Protein AF-A0A933ZYC6-F1 (afdb_monomer_lite)

Structure (mmCIF, N/CA/C/O backbone):
data_AF-A0A933ZYC6-F1
#
_entry.id   AF-A0A933ZYC6-F1
#
loop_
_atom_site.group_PDB
_atom_site.id
_atom_site.type_symbol
_atom_site.label_atom_id
_atom_site.label_alt_id
_atom_site.label_comp_id
_atom_site.label_asym_id
_atom_site.label_entity_id
_atom_site.label_seq_id
_atom_site.pdbx_PDB_ins_code
_atom_site.Cartn_x
_atom_site.Cartn_y
_atom_site.Cartn_z
_atom_site.occupancy
_atom_site.B_iso_or_equiv
_atom_site.auth_seq_id
_atom_site.auth_comp_id
_atom_site.auth_asym_id
_atom_site.auth_atom_id
_atom_site.pdbx_PDB_model_num
ATOM 1 N N . MET A 1 1 ? -56.380 -18.755 59.703 1.00 46.78 1 MET A N 1
ATOM 2 C CA . MET A 1 1 ? -54.996 -18.503 60.155 1.00 46.78 1 MET A CA 1
ATOM 3 C C . MET A 1 1 ? -54.101 -18.447 58.924 1.00 46.78 1 MET A C 1
ATOM 5 O O . MET A 1 1 ? -53.897 -19.485 58.311 1.00 46.78 1 MET A O 1
ATOM 9 N N . PRO A 1 2 ? -53.675 -17.254 58.482 1.00 42.72 2 PRO A N 1
ATOM 10 C CA . PRO A 1 2 ? -52.805 -17.096 57.320 1.00 42.72 2 PRO A CA 1
ATOM 11 C C . PRO A 1 2 ? -51.330 -17.213 57.737 1.00 42.72 2 PRO A C 1
ATOM 13 O O . PRO A 1 2 ? -50.872 -16.470 58.602 1.00 42.72 2 PRO A O 1
ATOM 16 N N . SER A 1 3 ? -50.589 -18.139 57.125 1.00 52.69 3 SER A N 1
ATOM 17 C CA . SER A 1 3 ? -49.132 -18.231 57.267 1.00 52.69 3 SER A CA 1
ATOM 18 C C . SER A 1 3 ? -48.480 -17.286 56.257 1.00 52.69 3 SER A C 1
ATOM 20 O O . SER A 1 3 ? -48.605 -17.473 55.048 1.00 52.69 3 SER A O 1
ATOM 22 N N . ARG A 1 4 ? -47.843 -16.227 56.766 1.00 47.75 4 ARG A N 1
ATOM 23 C CA . ARG A 1 4 ? -46.916 -15.361 56.029 1.00 47.75 4 ARG A CA 1
ATOM 24 C C . ARG A 1 4 ? -45.518 -15.969 56.127 1.00 47.75 4 ARG A C 1
ATOM 26 O O . ARG A 1 4 ? -45.038 -16.202 57.233 1.00 47.75 4 ARG A O 1
ATOM 33 N N . SER A 1 5 ? -44.846 -16.122 54.993 1.00 58.03 5 SER A N 1
ATOM 34 C CA . SER A 1 5 ? -43.389 -16.273 54.927 1.00 58.03 5 SER A CA 1
ATOM 35 C C . SER A 1 5 ? -42.788 -15.100 54.130 1.00 58.03 5 SER A C 1
ATOM 37 O O . SER A 1 5 ? -43.453 -14.595 53.223 1.00 58.03 5 SER A O 1
ATOM 39 N N . PRO A 1 6 ? -41.598 -14.607 54.523 1.00 60.16 6 PRO A N 1
ATOM 40 C CA . PRO A 1 6 ? -41.053 -13.304 54.123 1.00 60.16 6 PRO A CA 1
ATOM 41 C C . PRO A 1 6 ? -40.371 -13.307 52.740 1.00 60.16 6 PRO A C 1
ATOM 43 O O . PRO A 1 6 ? -40.038 -14.374 52.225 1.00 60.16 6 PRO A O 1
ATOM 46 N N . PRO A 1 7 ? -40.121 -12.117 52.154 1.00 53.44 7 PRO A N 1
ATOM 47 C CA . PRO A 1 7 ? -39.363 -11.978 50.917 1.00 53.44 7 PRO A CA 1
ATOM 48 C C . PRO A 1 7 ? -37.863 -12.077 51.217 1.00 53.44 7 PRO A C 1
ATOM 50 O O . PRO A 1 7 ? -37.396 -11.508 52.206 1.00 53.44 7 PRO A O 1
ATOM 53 N N . LEU A 1 8 ? -37.097 -12.755 50.358 1.00 52.88 8 LEU A N 1
ATOM 54 C CA . LEU A 1 8 ? -35.638 -12.642 50.359 1.00 52.88 8 LEU A CA 1
ATOM 55 C C . LEU A 1 8 ? -35.126 -12.032 49.042 1.00 52.88 8 LEU A C 1
ATOM 57 O O . LEU A 1 8 ? -35.649 -12.363 47.977 1.00 52.88 8 LEU A O 1
ATOM 61 N N . PRO A 1 9 ? -34.141 -11.117 49.138 1.00 51.72 9 PRO A N 1
ATOM 62 C CA . PRO A 1 9 ? -33.598 -10.309 48.055 1.00 51.72 9 PRO A CA 1
ATOM 63 C C . PRO A 1 9 ? -32.382 -10.983 47.395 1.00 51.72 9 PRO A C 1
ATOM 65 O O . PRO A 1 9 ? -31.756 -11.863 47.979 1.00 51.72 9 PRO A O 1
ATOM 68 N N . GLY A 1 10 ? -32.001 -10.516 46.207 1.00 41.97 10 GLY A N 1
ATOM 69 C CA . GLY A 1 10 ? -30.780 -10.940 45.505 1.00 41.97 10 GLY A CA 1
ATOM 70 C C . GLY A 1 10 ? -31.022 -10.935 43.998 1.00 41.97 10 GLY A C 1
ATOM 71 O O . GLY A 1 10 ? -31.540 -11.901 43.461 1.00 41.97 10 GLY A O 1
ATOM 72 N N . LEU A 1 11 ? -30.888 -9.817 43.281 1.00 50.88 11 LEU A N 1
ATOM 73 C CA . LEU A 1 11 ? -29.609 -9.199 42.908 1.00 50.88 11 LEU A CA 1
ATOM 74 C C . LEU A 1 11 ? -28.638 -10.212 42.276 1.00 50.88 11 LEU A C 1
ATOM 76 O O . LEU A 1 11 ? -27.708 -10.695 42.906 1.00 50.88 11 LEU A O 1
ATOM 80 N N . ALA A 1 12 ? -28.892 -10.499 41.003 1.00 46.88 12 ALA A N 1
ATOM 81 C CA . ALA A 1 12 ? -27.902 -10.822 39.979 1.00 46.88 12 ALA A CA 1
ATOM 82 C C . ALA A 1 12 ? -28.615 -10.540 38.640 1.00 46.88 12 ALA A C 1
ATOM 84 O O . ALA A 1 12 ? -29.310 -11.391 38.104 1.00 46.88 12 ALA A O 1
ATOM 85 N N . LEU A 1 13 ? -28.659 -9.309 38.118 1.00 45.06 13 LEU A N 1
ATOM 86 C CA . LEU A 1 13 ? -27.513 -8.686 37.445 1.00 45.06 13 LEU A CA 1
ATOM 87 C C . LEU A 1 13 ? -26.525 -9.746 36.938 1.00 45.06 13 LEU A C 1
ATOM 89 O O . LEU A 1 13 ? -25.346 -9.736 37.275 1.00 45.06 13 LEU A O 1
ATOM 93 N N . LEU A 1 14 ? -27.011 -10.655 36.083 1.00 47.09 14 LEU A N 1
ATOM 94 C CA . LEU A 1 14 ? -26.172 -11.129 34.991 1.00 47.09 14 LEU A CA 1
ATOM 95 C C . LEU A 1 14 ? -25.927 -9.916 34.094 1.00 47.09 14 LEU A C 1
ATOM 97 O O . LEU A 1 14 ? -26.645 -9.652 33.132 1.00 47.09 14 LEU A O 1
ATOM 101 N N . ALA A 1 15 ? -24.923 -9.137 34.491 1.00 49.12 15 ALA A N 1
ATOM 102 C CA . ALA A 1 15 ? -24.156 -8.338 33.572 1.00 49.12 15 ALA A CA 1
ATOM 103 C C . ALA A 1 15 ? -23.803 -9.260 32.406 1.00 49.12 15 ALA A C 1
ATOM 105 O O . ALA A 1 15 ? -23.144 -10.286 32.594 1.00 49.12 15 ALA A O 1
ATOM 106 N N . CYS A 1 16 ? -24.302 -8.920 31.221 1.00 39.03 16 CYS A N 1
ATOM 107 C CA . CYS A 1 16 ? -23.762 -9.423 29.977 1.00 39.03 16 CYS A CA 1
ATOM 108 C C . CYS A 1 16 ? -22.257 -9.148 30.006 1.00 39.03 16 CYS A C 1
ATOM 110 O O . CYS A 1 16 ? -21.810 -8.044 29.702 1.00 39.03 16 CYS A O 1
ATOM 112 N N . LEU A 1 17 ? -21.481 -10.155 30.394 1.00 45.47 17 LEU A N 1
ATOM 113 C CA . LEU A 1 17 ? -20.065 -10.274 30.095 1.00 45.47 17 LEU A CA 1
ATOM 114 C C . LEU A 1 17 ? -19.944 -10.471 28.579 1.00 45.47 17 LEU A C 1
ATOM 116 O O . LEU A 1 17 ? -19.600 -11.540 28.094 1.00 45.47 17 LEU A O 1
ATOM 120 N N . ALA A 1 18 ? -20.238 -9.413 27.824 1.00 48.19 18 ALA A N 1
ATOM 121 C CA . ALA A 1 18 ? -19.713 -9.199 26.485 1.00 48.19 18 ALA A CA 1
ATOM 122 C C . ALA A 1 18 ? -18.297 -8.615 26.630 1.00 48.19 18 ALA A C 1
ATOM 124 O O . ALA A 1 18 ? -17.991 -7.530 26.150 1.00 48.19 18 ALA A O 1
ATOM 125 N N . ALA A 1 19 ? -17.446 -9.305 27.387 1.00 47.84 19 ALA A N 1
ATOM 126 C CA . ALA A 1 19 ? -16.041 -8.973 27.540 1.00 47.84 19 ALA A CA 1
ATOM 127 C C . ALA A 1 19 ? -15.250 -10.030 26.770 1.00 47.84 19 ALA A C 1
ATOM 129 O O . ALA A 1 19 ? -14.935 -11.092 27.299 1.00 47.84 19 ALA A O 1
ATOM 130 N N . GLY A 1 20 ? -14.992 -9.742 25.496 1.00 41.25 20 GLY A N 1
ATOM 131 C CA . GLY A 1 20 ? -14.099 -10.537 24.657 1.00 41.25 20 GLY A CA 1
ATOM 132 C C . GLY A 1 20 ? -14.655 -10.773 23.261 1.00 41.25 20 GLY A C 1
ATOM 133 O O . GLY A 1 20 ? -15.282 -11.801 23.044 1.00 41.25 20 GLY A O 1
ATOM 134 N N . ALA A 1 21 ? -14.431 -9.806 22.357 1.00 42.50 21 ALA A N 1
ATOM 135 C CA . ALA A 1 21 ? -14.230 -9.975 20.899 1.00 42.50 21 ALA A CA 1
ATOM 136 C C . ALA A 1 21 ? -14.578 -8.723 20.050 1.00 42.50 21 ALA A C 1
ATOM 138 O O . ALA A 1 21 ? -14.667 -8.829 18.831 1.00 42.50 21 ALA A O 1
ATOM 139 N N . CYS A 1 22 ? -14.737 -7.526 20.625 1.00 47.28 22 CYS A N 1
ATOM 140 C CA . CYS A 1 22 ? -14.820 -6.284 19.834 1.00 47.28 22 CYS A CA 1
ATOM 141 C C . CYS A 1 22 ? -13.413 -5.712 19.595 1.00 47.28 22 CYS A C 1
ATOM 143 O O . CYS A 1 22 ? -13.093 -4.655 20.118 1.00 47.28 22 CYS A O 1
ATOM 145 N N . GLY A 1 23 ? -12.539 -6.460 18.920 1.00 57.06 23 GLY A N 1
ATOM 146 C CA . GLY A 1 23 ? -11.103 -6.148 18.860 1.00 57.06 23 GLY A CA 1
ATOM 147 C C . GLY A 1 23 ? -10.574 -5.763 17.487 1.00 57.06 23 GLY A C 1
ATOM 148 O O . GLY A 1 23 ? -9.406 -6.034 17.253 1.00 57.06 23 GLY A O 1
ATOM 149 N N . TYR A 1 24 ? -11.429 -5.256 16.587 1.00 65.81 24 TYR A N 1
ATOM 150 C CA . TYR A 1 24 ? -11.034 -4.786 15.253 1.00 65.81 24 TYR A CA 1
ATOM 151 C C . TYR A 1 24 ? -11.940 -3.615 14.843 1.00 65.81 24 TYR A C 1
ATOM 153 O O . TYR A 1 24 ? -13.057 -3.845 14.361 1.00 65.81 24 TYR A O 1
ATOM 161 N N . SER A 1 25 ? -11.513 -2.373 15.082 1.00 76.25 25 SER A N 1
ATOM 162 C CA . SER A 1 25 ? -12.362 -1.176 14.907 1.00 76.25 25 SER A CA 1
ATOM 163 C C . SER A 1 25 ? -12.440 -0.641 13.473 1.00 76.25 25 SER A C 1
ATOM 165 O O . SER A 1 25 ? -13.210 0.276 13.219 1.00 76.25 25 SER A O 1
ATOM 167 N N . LEU A 1 26 ? -11.691 -1.210 12.524 1.00 89.56 26 LEU A N 1
ATOM 168 C CA . LEU A 1 26 ? -11.570 -0.636 11.181 1.00 89.56 26 LEU A CA 1
ATOM 169 C C . LEU A 1 26 ? -12.878 -0.678 10.367 1.00 89.56 26 LEU A C 1
ATOM 171 O O . LEU A 1 26 ? -13.500 -1.744 10.213 1.00 89.56 26 LEU A O 1
ATOM 175 N N . GLU A 1 27 ? -13.229 0.474 9.793 1.00 91.88 27 GLU A N 1
ATOM 176 C CA . GLU A 1 27 ? -14.318 0.656 8.834 1.00 91.88 27 GLU A CA 1
ATOM 177 C C . GLU A 1 27 ? -13.995 0.002 7.486 1.00 91.88 27 GLU A C 1
ATOM 179 O O . GLU A 1 27 ? -12.858 -0.019 7.005 1.00 91.88 27 GLU A O 1
ATOM 184 N N . GLN A 1 28 ? -15.033 -0.538 6.853 1.00 93.81 28 GLN A N 1
ATOM 185 C CA . GLN A 1 28 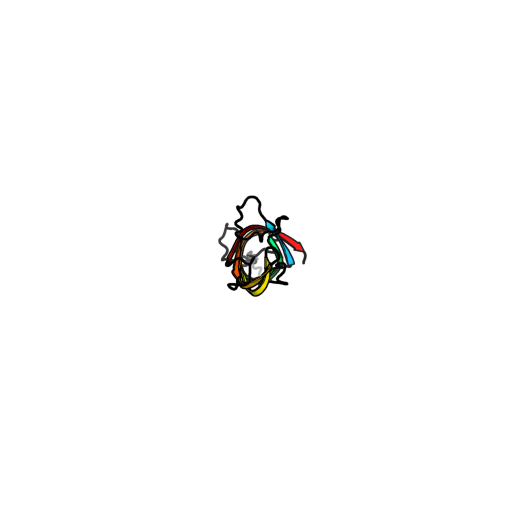? -14.933 -1.110 5.512 1.00 93.81 28 GLN A CA 1
ATOM 186 C C . GLN A 1 28 ? -15.237 -0.039 4.465 1.00 93.81 28 GLN A C 1
ATOM 188 O O . GLN A 1 28 ? -16.011 0.884 4.723 1.00 93.81 28 GLN A O 1
ATOM 193 N N . GLY A 1 29 ? -14.661 -0.180 3.275 1.00 95.44 29 GLY A N 1
ATOM 194 C CA . GLY A 1 29 ? -14.893 0.744 2.166 1.00 95.44 29 GLY A CA 1
ATOM 195 C C . GLY A 1 29 ? -13.603 1.192 1.505 1.00 95.44 29 GLY A C 1
ATOM 196 O O . GLY A 1 29 ? -12.612 0.466 1.518 1.00 95.44 29 GLY A O 1
ATOM 197 N N . GLU A 1 30 ? -13.638 2.372 0.913 1.00 97.06 30 GLU A N 1
ATOM 198 C CA . GLU A 1 30 ? -12.545 2.973 0.167 1.00 97.06 30 GLU A CA 1
ATOM 199 C C . GLU A 1 30 ? -11.571 3.701 1.098 1.00 97.06 30 GLU A C 1
ATOM 201 O O . GLU A 1 30 ? -11.972 4.412 2.022 1.00 97.06 30 GLU A O 1
ATOM 206 N N . TRP A 1 31 ? -10.277 3.535 0.840 1.00 96.62 31 TRP A N 1
ATOM 207 C CA . TRP A 1 31 ? -9.185 4.118 1.610 1.00 96.62 31 TRP A CA 1
ATOM 208 C C . TRP A 1 31 ? -8.141 4.731 0.684 1.00 96.62 31 TRP A C 1
ATOM 210 O O . TRP A 1 31 ? -7.850 4.198 -0.386 1.00 96.62 31 TRP A O 1
ATOM 220 N N . THR A 1 32 ? -7.537 5.827 1.137 1.00 95.75 32 THR A N 1
ATOM 221 C CA . THR A 1 32 ? -6.345 6.408 0.508 1.00 95.75 32 THR A CA 1
ATOM 222 C C . THR A 1 32 ? -5.189 6.383 1.487 1.00 95.75 32 THR A C 1
ATOM 224 O O . THR A 1 32 ? -5.338 6.809 2.631 1.00 95.75 32 THR A O 1
ATOM 227 N N . LEU A 1 33 ? -4.038 5.904 1.025 1.00 95.31 33 LEU A N 1
ATOM 228 C CA . LEU A 1 33 ? -2.764 5.931 1.724 1.00 95.31 33 LEU A CA 1
ATOM 229 C C . LEU A 1 33 ? -1.921 7.060 1.135 1.00 95.31 33 LEU A C 1
ATOM 231 O O . LEU A 1 33 ? -1.506 7.009 -0.025 1.00 95.31 33 LEU A O 1
ATOM 235 N N . SER A 1 34 ? -1.646 8.067 1.954 1.00 94.50 34 SER A N 1
ATOM 236 C CA . SER A 1 34 ? -0.769 9.182 1.611 1.00 94.50 34 SER A CA 1
ATOM 237 C C . SER A 1 34 ? 0.557 9.041 2.340 1.00 94.50 34 SER A C 1
ATOM 239 O O . SER A 1 34 ? 0.606 8.590 3.484 1.00 94.50 34 SER A O 1
ATOM 241 N N . ARG A 1 35 ? 1.640 9.455 1.689 1.00 93.50 35 ARG A N 1
ATOM 242 C CA . ARG A 1 35 ? 2.983 9.456 2.258 1.00 93.50 35 ARG A CA 1
ATOM 243 C C . ARG A 1 35 ? 3.018 10.263 3.554 1.00 93.50 35 ARG A C 1
ATOM 245 O O . ARG A 1 35 ? 2.603 11.420 3.582 1.00 93.50 35 ARG A O 1
ATOM 252 N N . ASP A 1 36 ? 3.592 9.674 4.597 1.00 92.25 36 ASP A N 1
ATOM 253 C CA . ASP A 1 36 ? 3.957 10.394 5.810 1.00 92.25 36 ASP A CA 1
ATOM 254 C C . ASP A 1 36 ? 5.326 11.070 5.598 1.00 92.25 36 ASP A C 1
ATOM 256 O O . ASP A 1 36 ? 6.339 10.377 5.450 1.00 92.25 36 ASP A O 1
ATOM 260 N N . PRO A 1 37 ? 5.402 12.415 5.565 1.00 82.69 37 PRO A N 1
ATOM 261 C CA . PRO A 1 37 ? 6.661 13.124 5.358 1.00 82.69 37 PRO A CA 1
ATOM 262 C C . PRO A 1 37 ? 7.641 12.983 6.532 1.00 82.69 37 PRO A C 1
ATOM 264 O O . PRO A 1 37 ? 8.814 13.318 6.370 1.00 82.69 37 PRO A O 1
ATOM 267 N N . GLN A 1 38 ? 7.190 12.519 7.703 1.00 83.56 38 GLN A N 1
ATOM 268 C CA . GLN A 1 38 ? 8.043 12.306 8.876 1.00 83.56 38 GLN A CA 1
ATOM 269 C C . GLN A 1 38 ? 8.851 11.005 8.791 1.00 83.56 38 GLN A C 1
ATOM 271 O O . GLN A 1 38 ? 9.842 10.849 9.506 1.00 83.56 38 GLN A O 1
ATOM 276 N N . VAL A 1 39 ? 8.461 10.078 7.912 1.00 80.62 39 VAL A N 1
ATOM 277 C CA . VAL A 1 39 ? 9.140 8.795 7.725 1.00 80.62 39 VAL A CA 1
ATOM 278 C C . VAL A 1 39 ? 9.982 8.849 6.454 1.00 80.62 39 VAL A C 1
ATOM 280 O O . VAL A 1 39 ? 9.504 9.199 5.372 1.00 80.62 39 VAL A O 1
ATOM 283 N N . ALA A 1 40 ? 11.264 8.498 6.575 1.00 80.81 40 ALA A N 1
ATOM 284 C CA . ALA A 1 40 ? 12.151 8.414 5.422 1.00 80.81 40 ALA A CA 1
ATOM 285 C C . ALA A 1 40 ? 11.592 7.416 4.396 1.00 80.81 40 ALA A C 1
ATOM 287 O O . ALA A 1 40 ? 11.182 6.313 4.754 1.00 80.81 40 ALA A O 1
ATOM 288 N N . ALA A 1 41 ? 11.596 7.812 3.124 1.00 89.25 41 ALA A N 1
ATOM 289 C CA . ALA A 1 41 ? 11.211 6.940 2.025 1.00 89.25 41 ALA A CA 1
ATOM 290 C C . ALA A 1 41 ? 12.459 6.483 1.268 1.00 89.25 41 ALA A C 1
ATOM 292 O O . ALA A 1 41 ? 13.378 7.273 1.034 1.00 89.25 41 ALA A O 1
ATOM 293 N N . GLN A 1 42 ? 12.463 5.221 0.869 1.00 91.19 42 GLN A N 1
ATOM 294 C CA . GLN A 1 42 ? 13.399 4.655 -0.084 1.00 91.19 42 GLN A CA 1
ATOM 295 C C . GLN A 1 42 ? 12.645 4.379 -1.379 1.00 91.19 42 GLN A C 1
ATOM 297 O O . GLN A 1 42 ? 11.565 3.798 -1.356 1.00 91.19 42 GLN A O 1
ATOM 302 N N . ASP A 1 43 ? 13.234 4.774 -2.498 1.00 90.38 43 ASP A N 1
ATOM 303 C CA . ASP A 1 43 ? 12.720 4.468 -3.824 1.00 90.38 43 ASP A CA 1
ATOM 304 C C . ASP A 1 43 ? 13.909 4.365 -4.776 1.00 90.38 43 ASP A C 1
ATOM 306 O O . ASP A 1 43 ? 14.541 5.367 -5.113 1.00 90.38 43 ASP A O 1
ATOM 310 N N . THR A 1 44 ? 14.278 3.139 -5.149 1.00 90.62 44 THR A N 1
ATOM 311 C CA . THR A 1 44 ? 15.451 2.903 -6.005 1.00 90.62 44 THR A CA 1
ATOM 312 C C . THR A 1 44 ? 15.181 3.190 -7.482 1.00 90.62 44 THR A C 1
ATOM 314 O O . THR A 1 44 ? 16.095 3.095 -8.301 1.00 90.62 44 THR A O 1
ATOM 317 N N . CYS A 1 45 ? 13.945 3.556 -7.826 1.00 84.12 45 CYS A N 1
ATOM 318 C CA . CYS A 1 45 ? 13.434 3.503 -9.191 1.00 84.12 45 CYS A CA 1
ATOM 319 C C . CYS A 1 45 ? 12.635 4.757 -9.577 1.00 84.12 45 CYS A C 1
ATOM 321 O O . CYS A 1 45 ? 12.385 4.982 -10.755 1.00 84.12 45 CYS A O 1
ATOM 323 N N . GLY A 1 46 ? 12.241 5.582 -8.611 1.00 83.38 46 GLY A N 1
ATOM 324 C CA . GLY A 1 46 ? 11.369 6.728 -8.846 1.00 83.38 46 GLY A CA 1
ATOM 325 C C . GLY A 1 46 ? 9.921 6.326 -9.143 1.00 83.38 46 GLY A C 1
ATOM 326 O O . GLY A 1 46 ? 9.283 6.977 -9.964 1.00 83.38 46 GLY A O 1
ATOM 327 N N . LEU A 1 47 ? 9.420 5.242 -8.535 1.00 80.88 47 LEU A N 1
ATOM 328 C CA . LEU A 1 47 ? 8.015 4.828 -8.656 1.00 80.88 47 LEU A CA 1
ATOM 329 C C . LEU A 1 47 ? 7.063 5.643 -7.773 1.00 80.88 47 LEU A C 1
ATOM 331 O O . LEU A 1 47 ? 5.864 5.659 -8.041 1.00 80.88 47 LEU A O 1
ATOM 335 N N . LEU A 1 48 ? 7.557 6.298 -6.720 1.00 82.88 48 LEU A N 1
ATOM 336 C CA . LEU A 1 48 ? 6.714 7.106 -5.847 1.00 82.88 48 LEU A CA 1
ATOM 337 C C . LEU A 1 48 ? 6.254 8.376 -6.582 1.00 82.88 48 LEU A C 1
ATOM 339 O O . LEU A 1 48 ? 7.097 9.183 -6.993 1.00 82.88 48 LEU A O 1
ATOM 343 N N . PRO A 1 49 ? 4.937 8.600 -6.719 1.00 79.00 49 PRO A N 1
ATOM 344 C CA . PRO A 1 49 ? 4.424 9.775 -7.400 1.00 79.00 49 PRO A CA 1
ATOM 345 C C . PRO A 1 49 ? 4.698 11.052 -6.592 1.00 79.00 49 PRO A C 1
ATOM 347 O O . PRO A 1 49 ? 4.814 11.057 -5.362 1.00 79.00 49 PRO A O 1
ATOM 350 N N . ALA A 1 50 ? 4.825 12.169 -7.311 1.00 79.56 50 ALA A N 1
ATOM 351 C CA . ALA A 1 50 ? 5.217 13.455 -6.731 1.00 79.56 50 ALA A CA 1
ATOM 352 C C . ALA A 1 50 ? 4.140 14.075 -5.822 1.00 79.56 50 ALA A C 1
ATOM 354 O O . ALA A 1 50 ? 4.459 14.910 -4.977 1.00 79.56 50 ALA A O 1
ATOM 355 N N . ASP A 1 51 ? 2.881 13.676 -5.995 1.00 81.31 51 ASP A N 1
ATOM 356 C CA . ASP A 1 51 ? 1.741 14.104 -5.178 1.00 81.31 51 ASP A CA 1
ATOM 357 C C . ASP A 1 51 ? 1.694 13.422 -3.798 1.00 81.31 51 ASP A C 1
ATOM 359 O O . ASP A 1 51 ? 0.904 13.814 -2.939 1.00 81.31 51 ASP A O 1
ATOM 363 N N . GLY A 1 52 ? 2.572 12.441 -3.559 1.00 83.19 52 GLY A N 1
ATOM 364 C CA . GLY A 1 52 ? 2.658 11.713 -2.302 1.00 83.19 52 GLY A CA 1
ATOM 365 C C . GLY A 1 52 ? 1.583 10.643 -2.129 1.00 83.19 52 GLY A C 1
ATOM 366 O O . GLY A 1 52 ? 1.444 10.129 -1.017 1.00 83.19 52 GLY A O 1
ATOM 367 N N . ALA A 1 53 ? 0.836 10.286 -3.176 1.00 86.44 53 ALA A N 1
ATOM 368 C CA . ALA A 1 53 ? -0.026 9.112 -3.144 1.00 86.44 53 ALA A CA 1
ATOM 369 C C . ALA A 1 53 ? 0.827 7.836 -3.024 1.00 86.44 53 ALA A C 1
ATOM 371 O O . ALA A 1 53 ? 1.863 7.699 -3.670 1.00 86.44 53 ALA A O 1
ATOM 372 N N . VAL A 1 54 ? 0.422 6.904 -2.161 1.00 89.06 54 VAL A N 1
ATOM 373 C CA . VAL A 1 54 ? 1.117 5.617 -1.994 1.00 89.06 54 VAL A CA 1
ATOM 374 C C . VAL A 1 54 ? 0.285 4.497 -2.600 1.00 89.06 54 VAL A C 1
ATOM 376 O O . VAL A 1 54 ? 0.777 3.780 -3.464 1.00 89.06 54 VAL A O 1
ATOM 379 N N . LEU A 1 55 ? -0.961 4.356 -2.146 1.00 91.50 55 LEU A N 1
ATOM 380 C CA . LEU A 1 55 ? -1.945 3.389 -2.636 1.00 91.50 55 LEU A CA 1
ATOM 381 C C . LEU A 1 55 ? -3.353 3.950 -2.404 1.00 91.50 55 LEU A C 1
ATOM 383 O O . LEU A 1 55 ? -3.597 4.614 -1.397 1.00 91.50 55 LEU A O 1
ATOM 387 N N . SER A 1 56 ? -4.297 3.613 -3.269 1.00 93.50 56 SER A N 1
ATOM 388 C CA . SER A 1 56 ? -5.735 3.703 -2.994 1.00 93.50 56 SER A CA 1
ATOM 389 C C . SER A 1 56 ? -6.352 2.316 -3.104 1.00 93.50 56 SER A C 1
ATOM 391 O O . SER A 1 56 ? -5.732 1.395 -3.636 1.00 93.50 56 SER A O 1
ATOM 393 N N . GLY A 1 57 ? -7.543 2.126 -2.548 1.00 94.88 57 GLY A N 1
ATOM 394 C CA . GLY A 1 57 ? -8.284 0.896 -2.775 1.00 94.88 57 GLY A CA 1
ATOM 395 C C . GLY A 1 57 ? 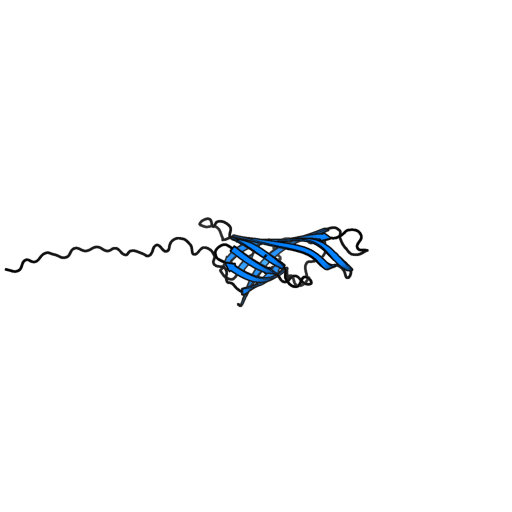-9.338 0.588 -1.730 1.00 94.88 57 GLY A C 1
ATOM 396 O O . GLY A 1 57 ? -9.539 1.322 -0.758 1.00 94.88 57 GLY A O 1
ATOM 397 N N . ARG A 1 58 ? -9.971 -0.570 -1.909 1.00 96.19 58 ARG A N 1
ATOM 398 C CA . ARG A 1 58 ? -11.081 -1.016 -1.069 1.00 96.19 58 ARG A CA 1
ATOM 399 C C . ARG A 1 58 ? -10.629 -2.007 -0.010 1.00 96.19 58 ARG A C 1
ATOM 401 O O . ARG A 1 58 ? -10.129 -3.083 -0.340 1.00 96.19 58 ARG A O 1
ATOM 408 N N . LEU A 1 59 ? -10.884 -1.693 1.256 1.00 96.81 59 LEU A N 1
ATOM 409 C CA . LEU A 1 59 ? -10.660 -2.571 2.399 1.00 96.81 59 LEU A CA 1
ATOM 410 C C . LEU A 1 59 ? -11.958 -3.268 2.817 1.00 96.81 59 LEU A C 1
ATOM 412 O O . LEU A 1 59 ? -12.979 -2.637 3.095 1.00 96.81 59 LEU A O 1
ATOM 416 N N . VAL A 1 60 ? -11.893 -4.593 2.910 1.00 95.31 60 VAL A N 1
ATOM 417 C CA . VAL A 1 60 ? -12.968 -5.464 3.390 1.00 95.31 60 VAL A CA 1
ATOM 418 C C . VAL A 1 60 ? -12.453 -6.270 4.575 1.00 95.31 60 VAL A C 1
ATOM 420 O O . VAL A 1 60 ? -11.377 -6.869 4.516 1.00 95.31 60 VAL A O 1
ATOM 423 N N . ARG A 1 61 ? -13.244 -6.310 5.649 1.00 91.44 61 ARG A N 1
ATOM 424 C CA . ARG A 1 61 ? -12.913 -7.020 6.889 1.00 91.44 61 ARG A CA 1
ATOM 425 C C . ARG A 1 61 ? -13.824 -8.226 7.073 1.00 91.44 61 ARG A C 1
ATOM 427 O O . ARG A 1 61 ? -15.045 -8.104 7.043 1.00 91.44 61 ARG A O 1
ATOM 434 N N . MET A 1 62 ? -13.221 -9.384 7.320 1.00 89.81 62 MET A N 1
ATOM 435 C CA . MET A 1 62 ? -13.897 -10.668 7.515 1.00 89.81 62 MET A CA 1
ATOM 436 C C . MET A 1 62 ? -13.442 -11.266 8.852 1.00 89.81 62 MET A C 1
ATOM 438 O O . MET A 1 62 ? -12.603 -12.161 8.924 1.00 89.81 62 MET A O 1
ATOM 442 N N . GLY A 1 63 ? -13.951 -10.707 9.952 1.00 87.31 63 GLY A N 1
ATOM 443 C CA . GLY A 1 63 ? -13.467 -11.039 11.294 1.00 87.31 63 GLY A CA 1
ATOM 444 C C . GLY A 1 63 ? -12.048 -10.508 11.519 1.00 87.31 63 GLY A C 1
ATOM 445 O O . GLY A 1 63 ? -11.844 -9.297 11.486 1.00 87.31 63 GLY A O 1
ATOM 446 N N . ALA A 1 64 ? -11.092 -11.413 11.753 1.00 88.69 64 ALA A N 1
ATOM 447 C CA . ALA A 1 64 ? -9.671 -11.078 11.900 1.00 88.69 64 ALA A CA 1
ATOM 448 C C . ALA A 1 64 ? -8.928 -10.996 10.554 1.00 88.69 64 ALA A C 1
ATOM 450 O O . ALA A 1 64 ? -7.774 -10.573 10.523 1.00 88.69 64 ALA A O 1
ATOM 451 N N . GLU A 1 65 ? -9.554 -11.438 9.463 1.00 93.56 65 GLU A N 1
ATOM 452 C CA . GLU A 1 65 ? -8.982 -11.395 8.119 1.00 93.56 65 GLU A CA 1
ATOM 453 C C . GLU A 1 65 ? -9.317 -10.075 7.428 1.00 93.56 65 GLU A C 1
ATOM 455 O O . GLU A 1 65 ? -10.383 -9.485 7.631 1.00 93.56 65 GLU A O 1
ATOM 460 N N . LEU A 1 66 ? -8.389 -9.625 6.593 1.00 95.50 66 LEU A N 1
ATOM 461 C CA . LEU A 1 66 ? -8.482 -8.395 5.829 1.00 95.50 66 LEU A CA 1
ATOM 462 C C . LEU A 1 66 ? -8.174 -8.690 4.366 1.00 95.50 66 LEU A C 1
ATOM 464 O O . LEU A 1 66 ? -7.243 -9.432 4.044 1.00 95.50 66 LEU A O 1
ATOM 468 N N . ARG A 1 67 ? -8.950 -8.068 3.485 1.00 97.12 67 ARG A N 1
ATOM 469 C CA . ARG A 1 67 ? -8.679 -7.998 2.054 1.00 97.12 67 ARG A CA 1
ATOM 470 C C . ARG A 1 67 ? -8.607 -6.535 1.657 1.00 97.12 67 ARG A C 1
ATOM 472 O O . ARG A 1 67 ? -9.542 -5.790 1.935 1.00 97.12 67 ARG A O 1
ATOM 479 N N . PHE A 1 68 ? -7.539 -6.150 0.978 1.00 97.19 68 PHE A N 1
ATOM 480 C CA . PHE A 1 68 ? -7.390 -4.826 0.394 1.00 97.19 68 PHE A CA 1
ATOM 481 C C . PHE A 1 68 ? -7.202 -4.961 -1.111 1.00 97.19 68 PHE A C 1
ATOM 483 O O . PHE A 1 68 ? -6.277 -5.623 -1.566 1.00 97.19 68 PHE A O 1
ATOM 490 N N . SER A 1 69 ? -8.109 -4.395 -1.891 1.00 96.19 69 SER A N 1
ATOM 491 C CA . SER A 1 69 ? -7.988 -4.344 -3.345 1.00 96.19 69 SER A CA 1
ATOM 492 C C . SER A 1 69 ? -7.304 -3.038 -3.718 1.00 96.19 69 SER A C 1
ATOM 494 O O . SER A 1 69 ? -7.987 -2.034 -3.885 1.00 96.19 69 SER A O 1
ATOM 496 N N . ALA A 1 70 ? -5.972 -3.067 -3.780 1.00 93.31 70 ALA A N 1
ATOM 497 C CA . ALA A 1 70 ? -5.149 -1.904 -4.077 1.00 93.31 70 ALA A CA 1
ATOM 498 C C . ALA A 1 70 ? -5.234 -1.534 -5.560 1.00 93.31 70 ALA A C 1
ATOM 500 O O . ALA A 1 70 ? -5.139 -2.399 -6.430 1.00 93.31 70 ALA A O 1
ATOM 501 N N . GLU A 1 71 ? -5.364 -0.253 -5.847 1.00 89.75 71 GLU A N 1
ATOM 502 C CA . GLU A 1 71 ? -5.236 0.324 -7.177 1.00 89.75 71 GLU A CA 1
ATOM 503 C C . GLU A 1 71 ? -3.767 0.708 -7.366 1.00 89.75 71 GLU A C 1
ATOM 505 O O . GLU A 1 71 ? -3.207 1.491 -6.597 1.00 89.75 71 GLU A O 1
ATOM 510 N N . LEU A 1 72 ? -3.113 0.104 -8.353 1.00 77.88 72 LEU A N 1
ATOM 511 C CA . LEU A 1 72 ? -1.705 0.334 -8.649 1.00 77.88 72 LEU A CA 1
ATOM 512 C C . LEU A 1 72 ? -1.611 0.758 -10.101 1.00 77.88 72 LEU A C 1
ATOM 514 O O . LEU A 1 72 ? -1.491 -0.102 -10.949 1.00 77.88 72 LEU A O 1
ATOM 518 N N . GLU A 1 73 ? -1.657 2.035 -10.454 1.00 67.56 73 GLU A N 1
ATOM 519 C CA . GLU A 1 73 ? -1.467 2.385 -11.868 1.00 67.56 73 GLU A CA 1
ATOM 520 C C . GLU A 1 73 ? -0.077 1.911 -12.353 1.00 67.56 73 GLU A C 1
ATOM 522 O O . GLU A 1 73 ? 0.924 2.236 -11.708 1.00 67.56 73 GLU A O 1
ATOM 527 N N . PRO A 1 74 ? 0.043 1.126 -13.450 1.00 60.88 74 PRO A N 1
ATOM 528 C CA . PRO A 1 74 ? -0.969 0.718 -14.444 1.00 60.88 74 PRO A CA 1
ATOM 529 C C . PRO A 1 74 ? -1.642 -0.666 -14.231 1.00 60.88 74 PRO A C 1
ATOM 531 O O . PRO A 1 74 ? -2.483 -1.070 -15.035 1.00 60.88 74 PRO A O 1
ATOM 534 N N . LEU A 1 75 ? -1.281 -1.410 -13.188 1.00 64.56 75 LEU A N 1
ATOM 535 C CA . LEU A 1 75 ? -1.903 -2.660 -12.736 1.00 64.56 75 LEU A CA 1
ATOM 536 C C . LEU A 1 75 ? -3.338 -2.412 -12.217 1.00 64.56 75 LEU A C 1
ATOM 538 O O . LEU A 1 75 ? -3.542 -1.917 -11.112 1.00 64.56 75 LEU A O 1
ATOM 542 N N . GLN A 1 76 ? -4.352 -2.790 -13.004 1.00 73.62 76 GLN A N 1
ATOM 543 C CA . GLN A 1 76 ? -5.765 -2.452 -12.745 1.00 73.62 76 GLN A CA 1
ATOM 544 C C . GLN A 1 76 ? -6.209 -2.629 -11.282 1.00 73.62 76 GLN A C 1
ATOM 546 O O . GLN A 1 76 ? -6.837 -1.727 -10.741 1.00 73.62 76 GLN A O 1
ATOM 551 N N . THR A 1 77 ? -5.861 -3.748 -10.636 1.00 88.00 77 THR A N 1
ATOM 552 C CA . THR A 1 77 ? -6.039 -3.949 -9.188 1.00 88.00 77 THR A CA 1
ATOM 553 C C . THR A 1 77 ? -5.098 -5.039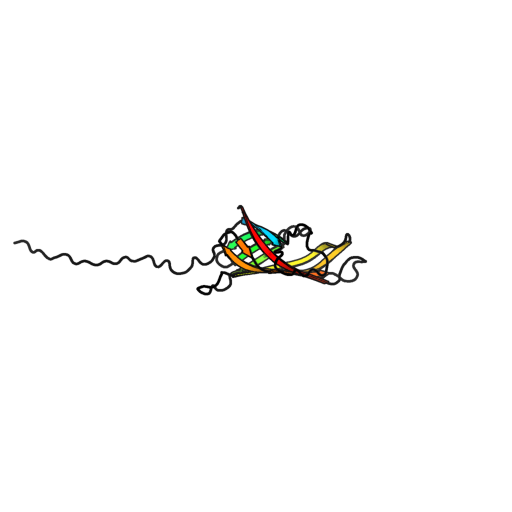 -8.670 1.00 88.00 77 THR A C 1
ATOM 555 O O . THR A 1 77 ? -5.047 -6.121 -9.258 1.00 88.00 77 THR A O 1
ATOM 558 N N . LEU A 1 78 ? -4.446 -4.823 -7.528 1.00 92.50 78 LEU A N 1
ATOM 559 C CA . LEU A 1 78 ? -3.690 -5.831 -6.788 1.00 92.50 78 LEU A CA 1
ATOM 560 C C . LEU A 1 78 ? -4.480 -6.282 -5.549 1.00 92.50 78 LEU A C 1
ATOM 562 O O . LEU A 1 78 ? -4.633 -5.512 -4.597 1.00 92.50 78 LEU A O 1
ATOM 566 N N . PRO A 1 79 ? -4.982 -7.528 -5.509 1.00 94.75 79 PRO A N 1
ATOM 567 C CA . PRO A 1 79 ? -5.572 -8.059 -4.294 1.00 94.75 79 PRO A CA 1
ATOM 568 C C . PRO A 1 79 ? -4.476 -8.355 -3.263 1.00 94.75 79 PRO A C 1
ATOM 570 O O . PRO A 1 79 ? -3.563 -9.143 -3.508 1.00 94.75 79 PRO A O 1
ATOM 573 N N . MET A 1 80 ? -4.605 -7.746 -2.092 1.00 97.31 80 MET A N 1
ATOM 574 C CA . MET A 1 80 ? -3.776 -7.993 -0.923 1.00 97.31 80 MET A CA 1
ATOM 575 C C . MET A 1 80 ? -4.606 -8.673 0.162 1.00 97.31 80 MET A C 1
ATOM 577 O O . MET A 1 80 ? -5.772 -8.329 0.383 1.00 97.31 80 MET A O 1
ATOM 581 N N . PHE A 1 81 ? -4.001 -9.625 0.861 1.00 97.81 81 PHE A N 1
ATOM 582 C CA . PHE A 1 81 ? -4.657 -10.403 1.903 1.00 97.81 81 PHE A CA 1
ATOM 583 C C . PHE A 1 81 ? -3.814 -10.427 3.160 1.00 97.81 81 PHE A C 1
ATOM 585 O O . PHE A 1 81 ? -2.588 -10.372 3.114 1.00 97.81 81 PHE A O 1
ATOM 592 N N . GLY A 1 82 ? -4.477 -10.550 4.298 1.00 96.50 82 GLY A N 1
ATOM 593 C CA . GLY A 1 82 ? -3.774 -10.697 5.550 1.00 96.50 82 GLY A CA 1
ATOM 594 C C . GLY A 1 82 ? -4.710 -10.668 6.733 1.00 96.50 82 GLY A C 1
ATOM 595 O O . GLY A 1 82 ? -5.884 -11.035 6.633 1.00 96.50 82 GLY A O 1
ATOM 596 N N . ARG A 1 83 ? -4.171 -10.296 7.889 1.00 94.88 83 ARG A N 1
ATOM 597 C CA . ARG A 1 83 ? -4.908 -10.394 9.143 1.00 94.88 83 ARG A CA 1
ATOM 598 C C . ARG A 1 83 ? -4.396 -9.445 10.203 1.00 94.88 83 ARG A C 1
ATOM 600 O O . ARG A 1 83 ? -3.230 -9.044 10.194 1.00 94.88 83 ARG A O 1
ATOM 607 N N . PHE A 1 84 ? -5.263 -9.166 11.164 1.00 93.12 84 PHE A N 1
ATOM 608 C CA . PHE A 1 84 ? -4.845 -8.547 12.407 1.00 93.12 84 PHE A CA 1
ATOM 609 C C . PHE A 1 84 ? -3.922 -9.473 13.196 1.00 93.12 84 PHE A C 1
ATOM 611 O O . PHE A 1 84 ? -4.122 -10.691 13.268 1.00 93.12 84 PHE A O 1
ATOM 618 N N . LYS A 1 85 ? -2.908 -8.872 13.811 1.00 90.31 85 LYS A N 1
ATOM 619 C CA . LYS A 1 85 ? -2.064 -9.525 14.804 1.00 90.31 85 LYS A CA 1
ATOM 620 C C . LYS A 1 85 ? -2.869 -9.760 16.081 1.00 90.31 85 LYS A C 1
ATOM 622 O O . LYS A 1 85 ? -3.926 -9.172 16.298 1.00 90.3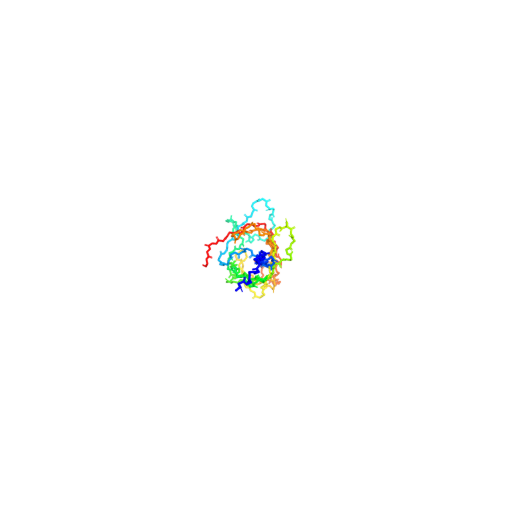1 85 LYS A O 1
ATOM 627 N N . HIS A 1 86 ? -2.359 -10.642 16.932 1.00 82.69 86 HIS A N 1
ATOM 628 C CA . HIS A 1 86 ? -2.951 -10.860 18.245 1.00 82.69 86 HIS A CA 1
ATOM 629 C C . HIS A 1 86 ? -2.888 -9.566 19.067 1.00 82.69 86 HIS A C 1
ATOM 631 O O . HIS A 1 86 ? -1.797 -9.053 19.314 1.00 82.69 86 HIS A O 1
ATOM 637 N N . SER A 1 87 ? -4.048 -9.046 19.469 1.00 77.44 87 SER A N 1
ATOM 638 C CA . SER A 1 87 ? -4.135 -7.822 20.263 1.00 77.44 87 SER A CA 1
ATOM 639 C C . SER A 1 87 ? -3.610 -8.067 21.677 1.00 77.44 87 SER A C 1
ATOM 641 O O . SER A 1 87 ? -4.025 -9.012 22.350 1.00 77.44 87 SER A O 1
ATOM 643 N N . VAL A 1 88 ? -2.713 -7.198 22.138 1.00 81.88 88 VAL A N 1
ATOM 644 C CA . VAL A 1 88 ? -2.201 -7.185 23.513 1.00 81.88 88 VAL A CA 1
ATOM 645 C C . VAL A 1 88 ? -2.858 -6.019 24.245 1.00 81.88 88 VAL A C 1
ATOM 647 O O . VAL A 1 88 ? -2.960 -4.922 23.705 1.00 81.88 88 VAL A O 1
ATOM 650 N N . ALA A 1 89 ? -3.347 -6.247 25.464 1.0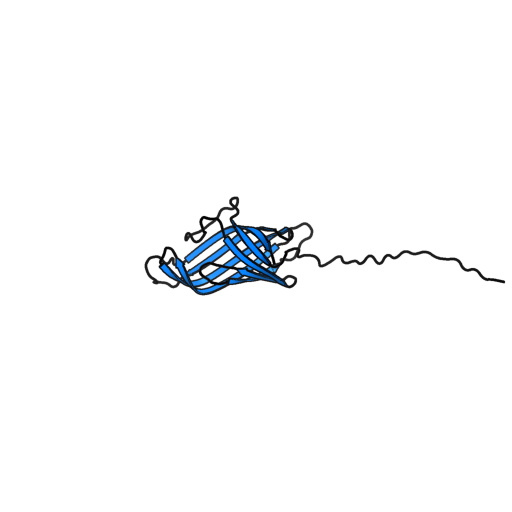0 81.50 89 ALA A N 1
ATOM 651 C CA . ALA A 1 89 ? -4.039 -5.209 26.224 1.00 81.50 89 ALA A CA 1
ATOM 652 C C . ALA A 1 89 ? -3.128 -3.990 26.455 1.00 81.50 89 ALA A C 1
ATOM 654 O O . ALA A 1 89 ? -2.051 -4.126 27.030 1.00 81.50 89 ALA A O 1
ATOM 655 N N . GLY A 1 90 ? -3.591 -2.810 26.036 1.00 81.12 90 GLY A N 1
ATOM 656 C CA . GLY A 1 90 ? -2.842 -1.553 26.142 1.00 81.12 90 GLY A CA 1
ATOM 657 C C . GLY A 1 90 ? -1.955 -1.227 24.937 1.00 81.12 90 GLY A C 1
ATOM 658 O O . GLY A 1 90 ? -1.418 -0.126 24.891 1.00 81.12 90 GLY A O 1
ATOM 659 N N . GLU A 1 91 ? -1.844 -2.129 23.961 1.00 85.12 91 GLU A N 1
ATOM 660 C CA . GLU A 1 91 ? -1.132 -1.897 22.702 1.00 85.12 91 GLU A CA 1
ATOM 661 C C . GLU A 1 91 ? -2.125 -1.598 21.568 1.00 85.12 91 GLU A C 1
ATOM 663 O O . GLU A 1 91 ? -3.239 -2.138 21.567 1.00 85.12 91 GLU A O 1
ATOM 668 N N . PRO A 1 92 ? -1.749 -0.761 20.586 1.00 87.44 92 PRO A N 1
ATOM 669 C CA . PRO A 1 92 ? -2.593 -0.503 19.430 1.00 87.44 92 PRO A CA 1
ATOM 670 C C . PRO A 1 92 ? -2.755 -1.762 18.570 1.00 87.44 92 PRO A C 1
ATOM 672 O O . PRO A 1 92 ? -1.848 -2.593 18.452 1.00 87.44 92 PRO A O 1
ATOM 675 N N . GLU A 1 93 ? -3.919 -1.894 17.935 1.00 91.50 93 GLU A N 1
ATOM 676 C CA . GLU A 1 93 ? -4.178 -2.976 16.987 1.00 91.50 93 GLU A CA 1
ATOM 677 C C . GLU A 1 93 ? -3.244 -2.850 15.779 1.00 91.50 93 GLU A C 1
ATOM 679 O O . GLU A 1 93 ? -2.971 -1.757 15.285 1.00 91.50 93 GLU A O 1
ATOM 684 N N . GLN A 1 94 ? -2.752 -3.982 15.282 1.00 94.12 94 GLN A N 1
ATOM 685 C CA . GLN A 1 94 ? -1.852 -4.024 14.134 1.00 94.12 94 GLN A CA 1
ATOM 686 C C . GLN A 1 94 ? -2.319 -5.063 13.131 1.00 94.12 94 GLN A C 1
ATOM 688 O O . GLN A 1 94 ? -2.854 -6.103 13.515 1.00 94.12 94 GLN A O 1
ATOM 693 N N . PHE A 1 95 ? -2.038 -4.838 11.854 1.00 95.50 95 PHE A N 1
ATOM 694 C CA . PHE A 1 95 ? -2.252 -5.832 10.810 1.00 95.50 95 PHE A CA 1
ATOM 695 C C . PHE A 1 95 ? -1.144 -5.799 9.762 1.00 95.50 95 PHE A C 1
ATOM 697 O O . PHE A 1 95 ? -0.316 -4.887 9.718 1.00 95.50 95 PHE A O 1
ATOM 704 N N . MET A 1 96 ? -1.111 -6.851 8.952 1.00 97.19 96 MET A N 1
ATOM 705 C CA . MET A 1 96 ? -0.232 -6.966 7.797 1.00 97.19 96 MET A CA 1
ATOM 706 C C . MET A 1 96 ? -1.051 -7.454 6.608 1.00 97.19 96 MET A C 1
ATOM 708 O O . MET A 1 96 ? -1.903 -8.326 6.789 1.00 97.19 96 MET A O 1
ATOM 712 N N . LEU A 1 97 ? -0.804 -6.887 5.433 1.00 97.75 97 LEU A N 1
ATOM 713 C CA . LEU A 1 97 ? -1.393 -7.278 4.157 1.00 97.75 97 LEU A CA 1
ATOM 714 C C . LEU A 1 97 ? -0.280 -7.547 3.152 1.00 97.75 97 LEU A C 1
ATOM 716 O O . LEU A 1 97 ? 0.676 -6.781 3.075 1.00 97.75 97 LEU A O 1
ATOM 720 N N . GLU A 1 98 ? -0.441 -8.590 2.351 1.00 97.69 98 GLU A N 1
ATOM 721 C CA . GLU A 1 98 ? 0.517 -8.978 1.321 1.00 97.69 98 GLU A CA 1
ATOM 722 C C . GLU A 1 98 ? -0.211 -9.179 -0.007 1.00 97.69 98 GLU A C 1
ATOM 724 O O . GLU A 1 98 ? -1.265 -9.818 -0.064 1.00 97.69 98 GLU A O 1
ATOM 729 N N . GLY A 1 99 ? 0.347 -8.625 -1.078 1.00 95.94 99 GLY A N 1
ATOM 730 C CA . GLY A 1 99 ? -0.080 -8.846 -2.454 1.00 95.94 99 GLY A CA 1
ATOM 731 C C . GLY A 1 99 ? 1.109 -9.232 -3.319 1.00 95.94 99 GLY A C 1
ATOM 732 O O . GLY A 1 99 ? 2.250 -8.868 -3.033 1.00 95.94 99 GLY A O 1
ATOM 733 N N . SER A 1 100 ? 0.848 -9.969 -4.394 1.00 94.75 100 SER A N 1
ATOM 734 C CA . SER A 1 100 ? 1.875 -10.280 -5.386 1.00 94.75 100 SER A CA 1
ATOM 735 C C . SER A 1 100 ? 1.336 -10.186 -6.802 1.00 94.75 100 SER A C 1
ATOM 737 O O . SER A 1 100 ? 0.141 -10.359 -7.041 1.00 94.75 100 SER A O 1
ATOM 739 N N . VAL A 1 101 ? 2.241 -9.906 -7.728 1.00 91.62 101 VAL A N 1
ATOM 740 C CA . VAL A 1 101 ? 1.968 -9.747 -9.150 1.00 91.62 101 VAL A CA 1
ATOM 741 C C . VAL A 1 101 ? 3.032 -10.495 -9.951 1.00 91.62 101 VAL A C 1
ATOM 743 O O . VAL A 1 101 ? 4.189 -10.562 -9.537 1.00 91.62 101 VAL A O 1
ATOM 746 N N . GLN A 1 102 ? 2.655 -11.103 -11.072 1.00 91.94 102 GLN A N 1
ATOM 747 C CA . GLN A 1 102 ? 3.560 -11.876 -11.925 1.00 91.94 102 GLN A CA 1
ATOM 748 C C . GLN A 1 102 ? 3.211 -11.651 -13.385 1.00 91.94 102 GLN A C 1
ATOM 750 O O . GLN A 1 102 ? 2.036 -11.554 -13.719 1.00 91.94 102 GLN A O 1
ATOM 755 N N . ASP A 1 103 ? 4.237 -11.600 -14.231 1.00 89.81 103 ASP A N 1
ATOM 756 C CA . ASP A 1 103 ? 4.113 -11.474 -15.685 1.00 89.81 103 ASP A CA 1
ATOM 757 C C . ASP A 1 103 ? 3.253 -10.286 -16.156 1.00 89.81 103 ASP A C 1
ATOM 759 O O . ASP A 1 103 ? 2.647 -10.332 -17.226 1.00 89.81 103 ASP A O 1
ATOM 763 N N . GLU A 1 104 ? 3.252 -9.195 -15.387 1.00 88.00 104 GLU A N 1
ATOM 764 C CA . GLU A 1 104 ? 2.515 -7.972 -15.713 1.00 88.00 104 GLU A CA 1
ATOM 765 C C . GLU A 1 104 ? 3.404 -6.905 -16.354 1.00 88.00 104 GLU A C 1
ATOM 767 O O . GLU A 1 104 ? 4.592 -6.778 -16.040 1.00 88.00 104 GLU A O 1
ATOM 772 N N . ASP A 1 105 ? 2.804 -6.099 -17.228 1.00 86.88 105 ASP A N 1
ATOM 773 C CA . ASP A 1 105 ? 3.473 -4.974 -17.874 1.00 86.88 105 ASP A CA 1
ATOM 774 C C . ASP A 1 105 ? 3.282 -3.681 -17.073 1.00 86.88 105 ASP A C 1
ATOM 776 O O . ASP A 1 105 ? 2.167 -3.292 -16.729 1.00 86.88 105 ASP A O 1
ATOM 780 N N . ILE A 1 106 ? 4.381 -2.970 -16.837 1.00 85.19 106 ILE A N 1
ATOM 781 C CA . ILE A 1 106 ? 4.408 -1.646 -16.217 1.00 85.19 106 ILE A CA 1
ATOM 782 C C . ILE A 1 106 ? 5.204 -0.678 -17.087 1.00 85.19 106 ILE A C 1
ATOM 784 O O . ILE A 1 106 ? 6.136 -1.066 -17.791 1.00 85.19 106 ILE A O 1
ATOM 788 N N . VAL A 1 107 ? 4.848 0.604 -17.044 1.00 83.25 107 VAL A N 1
ATOM 789 C CA . VAL A 1 107 ? 5.641 1.654 -17.683 1.00 83.25 107 VAL A CA 1
ATOM 790 C C . VAL A 1 107 ? 6.629 2.207 -16.669 1.00 83.25 107 VAL A C 1
ATOM 792 O O . VAL A 1 107 ? 6.237 2.751 -15.642 1.00 83.25 107 VAL A O 1
ATOM 795 N N . PHE A 1 108 ? 7.915 2.098 -16.979 1.00 80.38 108 PHE A N 1
ATOM 796 C CA . PHE A 1 108 ? 9.001 2.601 -16.157 1.00 80.38 108 PHE A CA 1
ATOM 797 C C . PHE A 1 108 ? 9.879 3.548 -16.975 1.00 80.38 108 PHE A C 1
ATOM 799 O O . PHE A 1 108 ? 10.446 3.149 -17.990 1.00 80.38 108 PHE A O 1
ATOM 806 N N . ASN A 1 109 ? 9.975 4.820 -16.572 1.00 77.69 109 ASN A N 1
ATOM 807 C CA . ASN A 1 109 ? 10.707 5.861 -17.314 1.00 77.69 109 ASN A CA 1
ATOM 808 C C . ASN A 1 109 ? 10.363 5.916 -18.821 1.00 77.69 109 ASN A C 1
ATOM 810 O O . ASN A 1 109 ? 11.225 6.156 -19.664 1.00 77.69 109 ASN A O 1
ATOM 814 N N . GLY A 1 110 ? 9.096 5.664 -19.168 1.00 80.56 110 GLY A N 1
ATOM 815 C CA . GLY A 1 110 ? 8.617 5.629 -20.555 1.00 80.56 110 GLY A CA 1
ATOM 816 C C . GLY A 1 110 ? 8.923 4.337 -21.326 1.00 80.56 110 GLY A C 1
ATOM 817 O O . GLY A 1 110 ? 8.515 4.226 -22.479 1.00 80.56 110 GLY A O 1
ATOM 818 N N . ALA A 1 111 ? 9.593 3.356 -20.716 1.00 86.62 111 ALA A N 1
ATOM 819 C CA . ALA A 1 111 ? 9.781 2.018 -21.270 1.00 86.62 111 ALA A CA 1
ATOM 820 C C . ALA A 1 111 ? 8.712 1.054 -20.736 1.00 86.62 111 ALA A C 1
ATOM 822 O O . ALA A 1 111 ? 8.395 1.070 -19.550 1.00 86.62 111 ALA A O 1
ATOM 823 N N . GLN A 1 112 ? 8.164 0.198 -21.600 1.00 88.88 112 GLN A N 1
ATOM 824 C CA . GLN A 1 112 ? 7.296 -0.899 -21.172 1.00 88.88 112 GLN A CA 1
ATOM 825 C C . GLN A 1 112 ? 8.172 -2.046 -20.660 1.00 88.88 112 GLN A C 1
ATOM 827 O O . GLN A 1 112 ? 8.959 -2.615 -21.416 1.00 88.88 112 GLN A O 1
ATOM 832 N N . CYS A 1 113 ? 8.038 -2.367 -19.380 1.00 89.62 113 CYS A N 1
ATOM 833 C CA . CYS A 1 113 ? 8.813 -3.381 -18.686 1.00 89.62 113 CYS A CA 1
ATOM 834 C C . CYS A 1 113 ? 7.879 -4.456 -18.144 1.00 89.62 113 CYS A C 1
ATOM 836 O O . CYS A 1 113 ? 6.879 -4.152 -17.503 1.00 89.62 113 CYS A O 1
ATOM 838 N N . ARG A 1 114 ? 8.235 -5.720 -18.346 1.00 91.38 114 ARG A N 1
ATOM 839 C CA . ARG A 1 114 ? 7.540 -6.861 -17.760 1.00 91.38 114 ARG A CA 1
ATOM 840 C C . ARG A 1 114 ? 8.137 -7.214 -16.410 1.00 91.38 114 ARG A C 1
ATOM 842 O O . ARG A 1 114 ? 9.331 -7.531 -16.310 1.00 91.38 114 ARG A O 1
ATOM 849 N N . ILE A 1 115 ? 7.293 -7.174 -15.392 1.00 90.75 115 ILE A N 1
ATOM 850 C CA . ILE A 1 115 ? 7.575 -7.677 -14.056 1.00 90.75 115 ILE A CA 1
ATOM 851 C C . ILE A 1 115 ? 7.595 -9.202 -14.145 1.00 90.75 115 ILE A C 1
ATOM 853 O O . ILE A 1 115 ? 6.632 -9.824 -14.577 1.00 90.75 115 ILE A O 1
ATOM 857 N N . ARG A 1 116 ? 8.699 -9.812 -13.723 1.00 93.88 116 ARG A N 1
ATOM 858 C CA . ARG A 1 116 ? 8.785 -11.258 -13.503 1.00 93.88 116 ARG A CA 1
ATOM 859 C C . ARG A 1 116 ? 8.044 -11.634 -12.227 1.00 93.88 116 ARG A C 1
ATOM 861 O O . ARG A 1 116 ? 7.263 -12.575 -12.201 1.00 93.88 116 ARG A O 1
ATOM 868 N N . PHE A 1 117 ? 8.315 -10.891 -11.160 1.00 94.50 117 PHE A N 1
ATOM 869 C CA . PHE A 1 117 ? 7.678 -11.073 -9.866 1.00 94.50 117 PHE A CA 1
ATOM 870 C C . PHE A 1 117 ? 7.660 -9.750 -9.109 1.00 94.50 117 PHE A C 1
ATOM 872 O O . PHE A 1 117 ? 8.679 -9.067 -9.029 1.00 94.50 117 PHE A O 1
ATOM 879 N N . GLY A 1 118 ? 6.511 -9.397 -8.552 1.00 92.62 118 GLY A N 1
ATOM 880 C CA . GLY A 1 118 ? 6.329 -8.251 -7.681 1.00 92.62 118 GLY A CA 1
ATOM 881 C C . GLY A 1 118 ? 5.678 -8.667 -6.373 1.00 92.62 118 GLY A C 1
ATOM 882 O O . GLY A 1 118 ? 4.775 -9.503 -6.368 1.00 92.62 118 GLY A O 1
ATOM 883 N N . GLN A 1 119 ? 6.116 -8.066 -5.277 1.00 95.44 119 GLN A N 1
ATOM 884 C CA . GLN A 1 119 ? 5.551 -8.248 -3.950 1.00 95.44 119 GLN A CA 1
ATOM 885 C C . GLN A 1 119 ? 5.300 -6.882 -3.324 1.00 95.44 119 GLN A C 1
ATOM 887 O O . GLN A 1 119 ? 6.154 -5.998 -3.389 1.00 95.44 119 GLN A O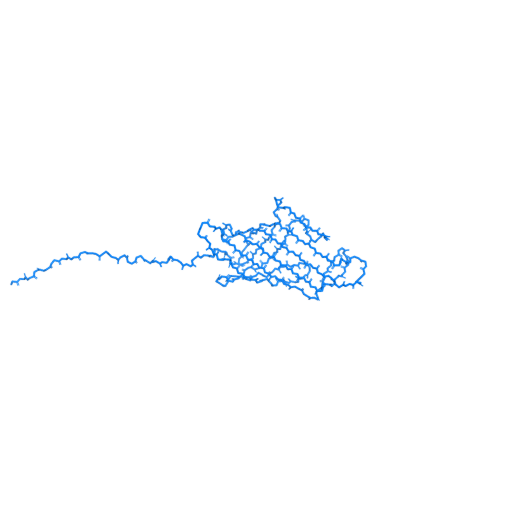 1
ATOM 892 N N . VAL A 1 120 ? 4.131 -6.728 -2.715 1.00 94.75 120 VAL A N 1
ATOM 893 C CA . VAL A 1 120 ? 3.748 -5.542 -1.955 1.00 94.75 120 VAL A CA 1
ATOM 894 C C . VAL A 1 120 ? 3.357 -5.995 -0.560 1.00 94.75 120 VAL A C 1
ATOM 896 O O . VAL A 1 120 ? 2.479 -6.845 -0.416 1.00 94.75 120 VAL A O 1
ATOM 899 N N . GLU A 1 121 ? 3.990 -5.428 0.458 1.00 96.88 121 GLU A N 1
ATOM 900 C CA . GLU A 1 121 ? 3.631 -5.654 1.855 1.00 96.88 121 GLU A CA 1
ATOM 901 C C . GLU A 1 121 ? 3.204 -4.328 2.479 1.00 96.88 121 GLU A C 1
ATOM 903 O O . GLU A 1 121 ? 3.785 -3.271 2.235 1.00 96.88 121 GLU A O 1
ATOM 908 N N . LEU A 1 122 ? 2.166 -4.384 3.300 1.00 96.81 122 LEU A N 1
ATOM 909 C CA . LEU A 1 122 ? 1.659 -3.253 4.055 1.00 96.81 122 LEU A CA 1
ATOM 910 C C . LEU A 1 122 ? 1.593 -3.672 5.513 1.00 96.81 122 LEU A C 1
ATOM 912 O O . LEU A 1 122 ? 0.859 -4.588 5.882 1.00 96.81 122 LEU A O 1
ATOM 916 N N . HIS A 1 123 ? 2.347 -2.969 6.345 1.00 96.69 123 HIS A N 1
ATOM 917 C CA . HIS A 1 123 ? 2.265 -3.055 7.793 1.00 96.69 123 HIS A CA 1
ATOM 918 C C . HIS A 1 123 ? 1.478 -1.861 8.308 1.00 96.69 123 HIS A C 1
ATOM 920 O O . HIS A 1 123 ? 1.705 -0.734 7.864 1.00 96.69 123 HIS A O 1
ATOM 926 N N . ALA A 1 124 ? 0.566 -2.107 9.241 1.00 96.25 124 ALA A N 1
ATOM 927 C CA . ALA A 1 124 ? -0.306 -1.079 9.777 1.00 96.25 124 ALA A CA 1
ATOM 928 C C . ALA A 1 124 ? -0.431 -1.164 11.294 1.00 96.25 124 ALA A C 1
ATOM 930 O O . ALA A 1 124 ? -0.500 -2.254 11.870 1.00 96.25 124 ALA A O 1
ATOM 931 N N . THR A 1 125 ? -0.548 0.012 11.895 1.00 94.81 125 THR A N 1
ATOM 932 C CA . THR A 1 125 ? -1.001 0.263 13.256 1.00 94.81 125 THR A CA 1
ATOM 933 C C . THR A 1 125 ? -2.286 1.077 13.166 1.00 94.81 125 THR A C 1
ATOM 935 O O . THR A 1 125 ? -2.313 2.147 12.557 1.00 94.81 125 THR A O 1
ATOM 938 N N . VAL A 1 126 ? -3.361 0.558 13.749 1.00 93.62 126 VAL A N 1
ATOM 939 C CA . VAL A 1 126 ? -4.663 1.224 13.798 1.00 93.62 126 VAL A CA 1
ATOM 940 C C . VAL A 1 126 ? -4.610 2.340 14.830 1.00 93.62 126 VAL A C 1
ATOM 942 O O . VAL A 1 126 ? -4.224 2.109 15.977 1.00 93.62 126 VAL A O 1
ATOM 945 N N . LEU A 1 127 ? -5.003 3.543 14.418 1.00 92.31 127 LEU A N 1
ATOM 946 C CA . LEU A 1 127 ? -5.108 4.702 15.304 1.00 92.31 127 LEU A CA 1
ATOM 947 C C . LEU A 1 127 ? -6.550 4.874 15.788 1.00 92.31 127 LEU A C 1
ATOM 949 O O . LEU A 1 127 ? -6.790 5.110 16.969 1.00 92.31 127 LEU A O 1
ATOM 953 N N . ASP A 1 128 ? -7.501 4.711 14.869 1.00 91.81 128 ASP A N 1
ATOM 954 C CA . ASP A 1 128 ? -8.937 4.710 15.122 1.00 91.81 128 ASP A CA 1
ATOM 955 C C . ASP A 1 128 ? -9.677 3.925 14.019 1.00 91.81 128 ASP A C 1
ATOM 957 O O . ASP A 1 128 ? -9.069 3.312 13.143 1.00 91.81 128 ASP A O 1
ATOM 961 N N . GLU A 1 129 ? -11.007 3.926 14.061 1.00 92.38 129 GLU A N 1
ATOM 962 C CA . GLU A 1 129 ? -11.870 3.217 13.107 1.00 92.38 129 GLU A CA 1
ATOM 963 C C . GLU A 1 129 ? -11.711 3.656 11.637 1.00 92.38 129 GLU A C 1
ATOM 965 O O . GLU A 1 129 ? -12.061 2.903 10.728 1.00 92.38 129 GLU A O 1
ATOM 970 N N . ARG A 1 130 ? -11.167 4.850 11.382 1.00 95.44 130 ARG A N 1
ATOM 971 C CA . ARG A 1 130 ? -11.057 5.487 10.056 1.00 95.44 130 ARG A CA 1
ATOM 972 C C . ARG A 1 130 ? -9.640 5.926 9.700 1.00 95.44 130 ARG A C 1
ATOM 974 O O . ARG A 1 130 ? -9.444 6.529 8.642 1.00 95.44 130 ARG A O 1
ATOM 981 N N . THR A 1 131 ? -8.668 5.591 10.545 1.00 94.69 131 THR A N 1
ATOM 982 C CA . THR A 1 131 ? -7.274 5.992 10.388 1.00 94.69 131 THR A CA 1
ATOM 983 C C . THR A 1 131 ? -6.333 4.881 10.843 1.00 94.69 131 THR A C 1
ATOM 985 O O . THR A 1 131 ? -6.432 4.355 11.953 1.00 94.69 131 THR A O 1
ATOM 988 N N . PHE A 1 132 ? -5.352 4.564 10.004 1.00 95.50 132 PHE A N 1
ATOM 989 C CA . PHE A 1 132 ? -4.211 3.725 10.366 1.00 95.50 132 PHE A CA 1
ATOM 990 C C . PHE A 1 132 ? -2.948 4.249 9.686 1.00 95.50 132 PHE A C 1
ATOM 992 O O . PHE A 1 132 ? -3.017 5.001 8.718 1.00 95.50 132 PHE A O 1
ATOM 999 N N . GLU A 1 133 ? -1.783 3.876 10.191 1.00 96.06 133 GLU A N 1
ATOM 1000 C CA . GLU A 1 133 ? -0.499 4.290 9.625 1.00 96.06 133 GLU A CA 1
ATOM 1001 C C . GLU A 1 133 ? 0.504 3.147 9.658 1.00 96.06 133 GLU A C 1
ATOM 1003 O O . GLU A 1 133 ? 0.328 2.168 10.385 1.00 96.06 133 GLU A O 1
ATOM 1008 N N . GLY A 1 134 ? 1.569 3.259 8.876 1.00 96.06 134 GLY A N 1
ATOM 1009 C CA . GLY A 1 134 ? 2.640 2.279 8.921 1.00 96.06 134 GLY A CA 1
ATOM 1010 C C . GLY A 1 134 ? 3.573 2.367 7.731 1.00 96.06 134 GLY A C 1
ATOM 1011 O O . GLY A 1 134 ? 3.921 3.459 7.292 1.00 96.06 134 GLY A O 1
ATOM 1012 N N . LEU A 1 135 ? 4.006 1.208 7.238 1.00 96.12 135 LEU A N 1
ATOM 1013 C CA . LEU A 1 135 ? 5.002 1.084 6.178 1.00 96.12 135 LEU A CA 1
ATOM 1014 C C . LEU A 1 135 ? 4.440 0.257 5.021 1.00 96.12 135 LEU A C 1
ATOM 1016 O O . LEU A 1 135 ? 3.951 -0.850 5.247 1.00 96.12 135 LEU A O 1
ATOM 1020 N N . VAL A 1 136 ? 4.545 0.780 3.800 1.00 95.69 136 VAL A N 1
ATOM 1021 C CA . VAL A 1 136 ? 4.380 0.000 2.568 1.00 95.69 136 VAL A CA 1
ATOM 1022 C C . VAL A 1 136 ? 5.762 -0.310 2.015 1.00 95.69 136 VAL A C 1
ATOM 1024 O O . VAL A 1 136 ? 6.578 0.599 1.844 1.00 95.69 136 VAL A O 1
ATOM 1027 N N . THR A 1 137 ? 6.016 -1.579 1.715 1.00 95.12 137 THR A N 1
ATOM 1028 C CA . THR A 1 137 ? 7.187 -2.033 0.965 1.00 95.12 137 THR A CA 1
ATOM 1029 C C . THR A 1 137 ? 6.732 -2.614 -0.367 1.00 95.12 137 THR A C 1
ATOM 1031 O O . THR A 1 137 ? 5.733 -3.324 -0.450 1.00 95.12 137 THR A O 1
ATOM 1034 N N . GLN A 1 138 ? 7.448 -2.286 -1.436 1.00 93.06 138 GLN A N 1
ATOM 1035 C CA . GLN A 1 138 ? 7.214 -2.843 -2.762 1.00 93.06 138 GLN A CA 1
ATOM 1036 C C . GLN A 1 138 ? 8.538 -3.333 -3.315 1.00 93.06 138 GLN A C 1
ATOM 1038 O O . GLN A 1 138 ? 9.540 -2.617 -3.274 1.00 93.06 138 GLN A O 1
ATOM 1043 N N . ARG A 1 139 ? 8.543 -4.547 -3.847 1.00 94.50 139 ARG A N 1
ATOM 1044 C CA . ARG A 1 139 ? 9.705 -5.130 -4.496 1.00 94.50 139 ARG A CA 1
ATOM 1045 C C . ARG A 1 139 ? 9.290 -5.718 -5.826 1.00 94.50 139 ARG A C 1
ATOM 1047 O O . ARG A 1 139 ? 8.482 -6.638 -5.855 1.00 94.50 139 ARG A O 1
ATOM 1054 N N . TYR A 1 140 ? 9.892 -5.232 -6.903 1.00 92.38 140 TYR A N 1
ATOM 1055 C CA . TYR A 1 140 ? 9.668 -5.738 -8.252 1.00 92.38 140 TYR A CA 1
ATOM 1056 C C . TYR A 1 140 ? 10.971 -6.266 -8.834 1.00 92.38 140 TYR A C 1
ATOM 1058 O O . TYR A 1 140 ? 12.013 -5.617 -8.778 1.00 92.38 140 TYR A O 1
ATOM 1066 N N . GLU A 1 141 ? 10.906 -7.451 -9.414 1.00 94.00 141 GLU A N 1
ATOM 1067 C CA . GLU A 1 141 ? 11.964 -8.047 -10.211 1.00 94.00 141 GLU A CA 1
ATOM 1068 C C . GLU A 1 141 ? 11.479 -8.110 -11.651 1.00 94.00 141 GLU A C 1
ATOM 1070 O O . GLU A 1 141 ? 10.385 -8.605 -11.924 1.00 94.00 141 GLU A O 1
ATOM 1075 N N . PHE A 1 142 ? 12.287 -7.614 -12.578 1.00 91.62 142 PHE A N 1
ATOM 1076 C CA . PHE A 1 142 ? 11.925 -7.533 -13.988 1.00 91.62 142 PHE A CA 1
ATOM 1077 C C . PHE A 1 142 ? 12.593 -8.655 -14.779 1.00 91.62 142 PHE A C 1
ATOM 1079 O O . PHE A 1 142 ? 13.626 -9.202 -14.380 1.00 91.62 142 PHE A O 1
ATOM 1086 N N . ASN A 1 143 ? 12.023 -9.002 -15.933 1.00 88.50 143 ASN A N 1
ATOM 1087 C CA . ASN A 1 143 ? 12.728 -9.865 -16.878 1.00 88.50 143 ASN A CA 1
ATOM 1088 C C . ASN A 1 143 ? 14.028 -9.195 -17.348 1.00 88.50 143 ASN A C 1
ATOM 1090 O O . ASN A 1 143 ? 14.097 -7.979 -17.541 1.00 88.50 143 ASN A O 1
ATOM 1094 N N . LEU A 1 144 ? 15.067 -10.004 -17.541 1.00 84.56 144 LEU A N 1
ATOM 1095 C CA . LEU A 1 144 ? 16.361 -9.521 -18.015 1.00 84.56 144 LEU A CA 1
ATOM 1096 C C . LEU A 1 144 ? 16.285 -9.145 -19.501 1.00 84.56 144 LEU A C 1
ATOM 1098 O O . LEU A 1 144 ? 15.511 -9.728 -20.259 1.00 84.56 144 LEU A O 1
ATOM 1102 N N . ASN A 1 145 ? 17.151 -8.223 -19.927 1.00 80.12 145 ASN A N 1
ATOM 1103 C CA . ASN A 1 145 ? 17.366 -7.863 -21.336 1.00 80.12 145 ASN A CA 1
ATOM 1104 C C . ASN A 1 145 ? 16.137 -7.295 -22.075 1.00 80.12 145 ASN A C 1
ATOM 1106 O O . ASN A 1 145 ? 16.011 -7.468 -23.285 1.00 80.12 145 ASN A O 1
ATOM 1110 N N . GLN A 1 146 ? 15.252 -6.581 -21.376 1.00 83.25 146 GLN A N 1
ATOM 1111 C CA . GLN A 1 146 ? 14.054 -5.967 -21.974 1.00 83.25 146 GLN A CA 1
ATOM 1112 C C . GLN A 1 146 ? 14.319 -4.656 -22.735 1.00 83.25 146 GLN A C 1
ATOM 1114 O O . GLN A 1 146 ? 13.411 -4.097 -23.341 1.00 83.25 146 GLN A O 1
ATOM 1119 N N . GLY A 1 147 ? 15.566 -4.181 -22.742 1.00 76.19 147 GLY A N 1
ATOM 1120 C CA . GLY A 1 147 ? 15.980 -2.944 -23.403 1.00 76.19 147 GLY A CA 1
ATOM 1121 C C . GLY A 1 147 ? 16.441 -1.872 -22.418 1.00 76.19 147 GLY A C 1
ATOM 1122 O O . GLY A 1 147 ? 16.410 -2.055 -21.201 1.00 76.19 147 GLY A O 1
ATOM 1123 N N . ALA A 1 148 ? 16.915 -0.749 -22.959 1.00 77.12 148 ALA A N 1
ATOM 1124 C CA . ALA A 1 148 ? 17.305 0.399 -22.151 1.00 77.12 148 ALA A CA 1
ATOM 1125 C C . ALA A 1 148 ? 16.067 0.991 -21.459 1.00 77.12 148 ALA A C 1
ATOM 1127 O O . ALA A 1 148 ? 15.074 1.278 -22.121 1.00 77.12 148 ALA A O 1
ATOM 1128 N N . GLY A 1 149 ? 16.140 1.175 -20.141 1.00 82.75 149 GLY A N 1
ATOM 1129 C CA . GLY A 1 149 ? 15.074 1.792 -19.348 1.00 82.75 149 GLY A CA 1
ATOM 1130 C C . GLY A 1 149 ? 14.464 0.874 -18.295 1.00 82.75 149 GLY A C 1
ATOM 1131 O O . GLY A 1 149 ? 14.032 1.390 -17.277 1.00 82.75 149 GLY A O 1
ATOM 1132 N N . CYS A 1 150 ? 14.503 -0.452 -18.459 1.00 88.25 150 CYS A N 1
ATOM 1133 C CA . CYS A 1 150 ? 13.981 -1.373 -17.445 1.00 88.25 150 CYS A CA 1
ATOM 1134 C C . CYS A 1 150 ? 15.044 -1.701 -16.384 1.00 88.25 150 CYS A C 1
ATOM 1136 O O . CYS A 1 150 ? 16.106 -2.220 -16.743 1.00 88.25 150 CYS A O 1
ATOM 1138 N N . PRO A 1 151 ? 14.797 -1.424 -15.091 1.00 89.31 151 PRO A N 1
ATOM 1139 C CA . PRO A 1 151 ? 15.706 -1.818 -14.025 1.00 89.31 151 PRO A CA 1
ATOM 1140 C C . PRO A 1 151 ? 15.643 -3.337 -13.834 1.00 89.31 151 PRO A C 1
ATOM 1142 O O . PRO A 1 151 ? 14.627 -3.960 -14.119 1.00 89.31 151 PRO A O 1
ATOM 1145 N N . GLU A 1 152 ? 16.707 -3.955 -13.323 1.00 90.38 152 GLU A N 1
ATOM 1146 C CA . GLU A 1 152 ? 16.666 -5.387 -12.972 1.00 90.38 152 GLU A CA 1
ATOM 1147 C C . GLU A 1 152 ? 15.792 -5.634 -11.738 1.00 90.38 152 GLU A C 1
ATOM 1149 O O . GLU A 1 152 ? 15.072 -6.631 -11.639 1.00 90.38 152 GLU A O 1
ATOM 1154 N N . ARG A 1 153 ? 15.858 -4.695 -10.793 1.00 92.19 153 ARG A N 1
ATOM 1155 C CA . ARG A 1 153 ? 15.156 -4.737 -9.522 1.00 92.19 153 ARG A CA 1
ATOM 1156 C C . ARG A 1 153 ? 14.708 -3.341 -9.129 1.00 92.19 153 ARG A C 1
ATOM 1158 O O . ARG A 1 153 ? 15.442 -2.375 -9.326 1.00 92.19 153 ARG A O 1
ATOM 1165 N N . CYS A 1 154 ? 13.531 -3.280 -8.527 1.00 91.00 154 CYS A N 1
ATOM 1166 C CA . CYS A 1 154 ? 13.003 -2.095 -7.901 1.00 91.00 154 CYS A CA 1
ATOM 1167 C C . CYS A 1 154 ? 12.608 -2.364 -6.451 1.00 91.00 154 CYS A C 1
ATOM 1169 O O . CYS A 1 154 ? 11.963 -3.374 -6.177 1.00 91.00 154 CYS A O 1
ATOM 1171 N N . ASP A 1 155 ? 12.987 -1.465 -5.545 1.00 93.81 155 ASP A N 1
ATOM 1172 C CA . ASP A 1 155 ? 12.652 -1.522 -4.125 1.00 93.81 155 ASP A CA 1
ATOM 1173 C C . ASP A 1 155 ? 12.136 -0.157 -3.664 1.00 93.81 155 ASP A C 1
ATOM 1175 O O . ASP A 1 155 ? 12.824 0.863 -3.784 1.00 93.81 155 ASP A O 1
ATOM 1179 N N . VAL A 1 156 ? 10.937 -0.162 -3.093 1.00 92.44 156 VAL A N 1
ATOM 1180 C CA . VAL A 1 156 ? 10.278 1.006 -2.513 1.00 92.44 156 VAL A CA 1
ATOM 1181 C C . VAL A 1 156 ? 9.930 0.693 -1.065 1.00 92.44 156 VAL A C 1
ATOM 1183 O O . VAL A 1 156 ? 9.413 -0.380 -0.765 1.00 92.44 156 VAL A O 1
ATOM 1186 N N . ALA A 1 157 ? 10.195 1.627 -0.161 1.00 94.81 157 ALA A N 1
ATOM 1187 C CA . ALA A 1 157 ? 9.732 1.582 1.217 1.00 94.81 157 ALA A CA 1
ATOM 1188 C C . ALA A 1 157 ? 9.274 2.983 1.617 1.00 94.81 157 ALA A C 1
ATOM 1190 O O . ALA A 1 157 ? 10.057 3.930 1.559 1.00 94.81 157 ALA A O 1
ATOM 1191 N N . VAL A 1 158 ? 8.010 3.132 2.000 1.00 94.81 158 VAL A N 1
ATOM 1192 C CA . VAL A 1 158 ? 7.416 4.441 2.283 1.00 94.81 158 VAL A CA 1
ATOM 1193 C C . VAL A 1 158 ? 6.500 4.364 3.496 1.00 94.81 158 VAL A C 1
ATOM 1195 O O . VAL A 1 158 ? 5.624 3.501 3.586 1.00 94.81 158 VAL A O 1
ATOM 1198 N N . GLY A 1 159 ? 6.728 5.260 4.458 1.00 96.25 159 GLY A N 1
ATOM 1199 C CA . GLY A 1 159 ? 5.792 5.459 5.556 1.00 96.25 159 GLY A CA 1
ATOM 1200 C C . GLY A 1 159 ? 4.530 6.147 5.053 1.00 96.25 159 GLY A C 1
ATOM 1201 O O . GLY A 1 159 ? 4.606 7.031 4.196 1.00 96.25 159 GLY A O 1
ATOM 1202 N N . TYR A 1 160 ? 3.373 5.751 5.565 1.00 95.88 160 TYR A N 1
ATOM 1203 C CA . TYR A 1 160 ? 2.092 6.284 5.116 1.00 95.88 160 TYR A CA 1
ATOM 1204 C C . TYR A 1 160 ? 1.137 6.520 6.279 1.00 95.88 160 TYR A C 1
ATOM 1206 O O . TYR A 1 160 ? 1.223 5.869 7.321 1.00 95.88 160 TYR A O 1
ATOM 1214 N N . ARG A 1 161 ? 0.157 7.388 6.031 1.00 96.31 161 ARG A N 1
ATOM 1215 C CA . ARG A 1 161 ? -1.076 7.489 6.804 1.00 96.31 161 ARG A CA 1
ATOM 1216 C C . ARG A 1 161 ? -2.266 7.243 5.886 1.00 96.31 161 ARG A C 1
ATOM 1218 O O . ARG A 1 161 ? -2.341 7.800 4.792 1.00 96.31 161 ARG A O 1
ATOM 1225 N N . ALA A 1 162 ? -3.170 6.385 6.333 1.00 96.31 162 ALA A N 1
ATOM 1226 C CA . ALA A 1 162 ? -4.380 6.015 5.627 1.00 96.31 162 ALA A CA 1
ATOM 1227 C C . ALA A 1 162 ? -5.590 6.752 6.197 1.00 96.31 162 ALA A C 1
ATOM 1229 O O . ALA A 1 162 ? -5.731 6.856 7.416 1.00 96.31 162 ALA A O 1
ATOM 1230 N N . GLY A 1 163 ? -6.471 7.213 5.312 1.00 95.75 163 GLY A N 1
ATOM 1231 C CA . GLY A 1 163 ? -7.762 7.792 5.670 1.00 95.75 163 GLY A CA 1
ATOM 1232 C C . GLY A 1 163 ? -8.912 7.104 4.939 1.00 95.75 163 GLY A C 1
ATOM 1233 O O . GLY A 1 163 ? -8.815 6.826 3.740 1.00 95.75 163 GLY A O 1
ATOM 1234 N N . TRP A 1 164 ? -9.998 6.841 5.665 1.00 96.25 164 TRP A N 1
ATOM 1235 C CA . TRP A 1 164 ? -11.241 6.302 5.111 1.00 96.25 164 TRP A CA 1
ATOM 1236 C C . TRP A 1 164 ? -11.984 7.349 4.271 1.00 96.25 164 TRP A C 1
ATOM 1238 O O . TRP A 1 164 ? -12.151 8.496 4.691 1.00 96.25 164 TRP A O 1
ATOM 1248 N N . MET A 1 165 ? -12.462 6.943 3.096 1.00 95.44 165 MET A N 1
ATOM 1249 C CA . MET A 1 165 ? -13.124 7.819 2.124 1.00 95.44 165 MET A CA 1
ATOM 1250 C C . MET A 1 165 ? -14.635 7.607 2.031 1.00 95.44 165 MET A C 1
ATOM 1252 O O . MET A 1 165 ? -15.352 8.518 1.616 1.00 95.44 165 MET A O 1
ATOM 1256 N N . GLY A 1 166 ? -15.135 6.429 2.399 1.00 90.75 166 GLY A N 1
ATOM 1257 C CA . GLY A 1 166 ? -16.545 6.089 2.224 1.00 90.75 166 GLY A CA 1
ATOM 1258 C C . GLY A 1 166 ? -16.775 4.605 1.939 1.00 90.75 166 GLY A C 1
ATOM 1259 O O . GLY A 1 166 ? -15.814 3.880 1.705 1.00 90.75 166 GLY A O 1
ATOM 1260 N N . PRO A 1 167 ? -18.033 4.138 1.975 1.00 88.75 167 PRO A N 1
ATOM 1261 C CA . PRO A 1 167 ? -18.415 2.783 1.562 1.00 88.75 167 PRO A CA 1
ATOM 1262 C C . PRO A 1 167 ? -18.347 2.542 0.042 1.00 88.75 167 PRO A C 1
ATOM 1264 O O . PRO A 1 167 ? -18.509 3.518 -0.720 1.00 88.75 167 PRO A O 1
#

Secondary structure (DSSP, 8-state):
-------------------S-----PPPEEEEEEE-TTS--EESS--S-TT-EEEEEEEEEETTEEEEEEEETTEEEEEEEEEEPPP-TTSPPEEEEEEEE-S-EEEETTEEEEEEEEEEEEEEEEEETTEEEEEEEEEEEEPTT--TT--SEEEEEEEEEEEEEE-

Sequence (167 aa):
MPSRSPPLPGLALLACLAAGACGYSLEQGEWTLSRDPQVAAQDTCGLLPADGAVLSGRLVRMGAELRFSAELEPLQTLPMFGRFKHSVAGEPEQFMLEGSVQDEDIVFNGAQCRIRFGQVELHATVLDERTFEGLVTQRYEFNLNQGAGCPERCDVAVGYRAGWMGP

Radius of gyration: 24.24 Å; chains: 1; bounding box: 72×33×84 Å

Foldseek 3Di:
DDDDDDDDDDDDDPPPCPPDAPQALADWFKKWKFFDPVDDKDKPAPQQDPRRTDWIFTWDDDRQKIWTFTCRVPPRTWIWIWGWDDDDPPAFIKIKIKTKDAQDWDQGPNATWGFHIKMKMDIWTDPGRFKIWDKIWIKTATDPPSDPGDDRIIIIITIIMMGHDDD

pLDDT: mean 84.06, std 15.85, range [39.03, 97.81]